Protein AF-A0A818EDH1-F1 (afdb_monomer)

Foldseek 3Di:
DDPVLVVCVVVVDQKDKDFQCFPVLPVDDNPQWDKDWFHAPDRRGIMIMTGGPVWDKDWDDDPDHQWTWIWTDPDPDIAIEIEGDADPPDDDDCVSCVVVDDPRYDYDYHNVFAEPVVPGPDGDPSNVNVVD

Nearest PDB structures (folds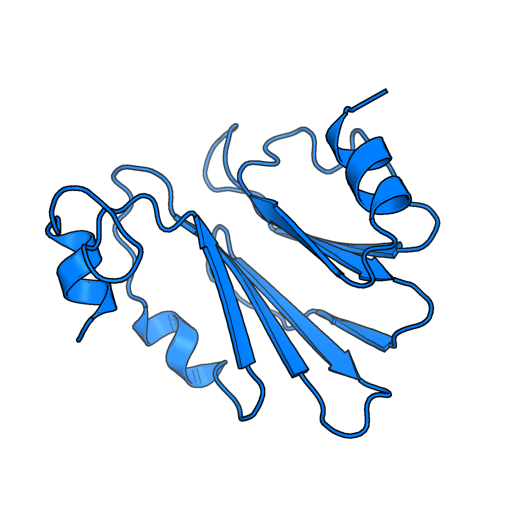eek):
  2v0r-assembly2_B  TM=7.747E-01  e=9.457E-08  Homo sapiens
  6z9u-assembly1_D  TM=4.139E-01  e=1.275E+00  Homo sapiens
  4jbj-assembly1_A  TM=4.096E-01  e=8.780E-01  Mus musculus
  7ypo-assembly1_A  TM=3.525E-01  e=5.681E-01  Helicoverpa armigera nucleopolyhedrovirus
  7yny-assembly1_H  TM=3.110E-01  e=3.676E-01  Helicoverpa armigera nucleopolyhedrovirus

Mean predicted aligned error: 4.34 Å

Secondary structure (DSSP, 8-state):
--HHHHHHHHTT-SEEEEE--GGGGGS---TTEEEEEE--SSTT--EEEEEETTSEEEEEP---TTEEEEEEESSSS-EEEEEEE--TT----GGGGGGG--TTEEEEEE-----GGGT-SS--HHHHHHH-

Solvent-accessible surface area (backbone atoms only — not comparable to full-atom values): 7792 Å² total; per-residue (Å²): 133,65,69,67,63,55,47,46,64,72,69,66,54,59,61,47,77,42,58,54,39,29,81,50,68,81,78,62,85,59,93,66,37,49,75,47,73,25,74,31,94,47,76,57,27,8,17,37,42,33,36,28,63,93,47,49,72,45,77,52,92,70,97,50,80,13,39,35,40,35,41,40,40,93,54,99,64,55,35,34,40,38,37,32,31,38,64,83,91,64,88,80,65,74,70,78,47,55,89,74,63,53,84,57,54,45,80,48,66,46,67,74,61,30,32,50,93,82,71,35,99,49,63,41,79,62,24,53,61,75,71,110

Radius of gyration: 15.16 Å; Cα contacts (8 Å, |Δi|>4): 238; chains: 1; bounding box: 35×35×39 Å

pLDDT: mean 90.07, std 6.73, range [56.69, 98.38]

Structure (mmCIF, N/CA/C/O backbone):
data_AF-A0A818EDH1-F1
#
_entry.id   AF-A0A818EDH1-F1
#
loop_
_atom_site.group_PDB
_atom_site.id
_atom_site.type_symbol
_atom_site.label_atom_id
_atom_site.label_alt_id
_atom_site.label_comp_id
_atom_site.label_asym_id
_atom_site.label_entity_id
_atom_site.label_seq_id
_atom_site.pdbx_PDB_ins_code
_atom_site.Cartn_x
_atom_site.Cartn_y
_atom_site.Cartn_z
_atom_site.occupancy
_atom_site.B_iso_or_equiv
_atom_site.auth_seq_id
_atom_site.auth_comp_id
_atom_site.auth_asym_id
_atom_site.auth_atom_id
_atom_site.pdbx_PDB_model_num
ATOM 1 N N . HIS A 1 1 ? -11.221 20.536 -2.326 1.00 56.69 1 HIS A N 1
ATOM 2 C CA . HIS A 1 1 ? -11.447 19.190 -1.760 1.00 56.69 1 HIS A CA 1
ATOM 3 C C . HIS A 1 1 ? -10.774 18.184 -2.675 1.00 56.69 1 HIS A C 1
ATOM 5 O O . HIS A 1 1 ? -11.020 18.257 -3.870 1.00 56.69 1 HIS A O 1
ATOM 11 N N . LEU A 1 2 ? -9.899 17.317 -2.155 1.00 74.75 2 LEU A N 1
ATOM 12 C CA . LEU A 1 2 ? -9.264 16.269 -2.962 1.00 74.75 2 LEU A CA 1
ATOM 13 C C . LEU A 1 2 ? -10.312 15.218 -3.352 1.00 74.75 2 LEU A C 1
ATOM 15 O O . LEU A 1 2 ? -11.026 14.714 -2.485 1.00 74.75 2 LEU A O 1
ATOM 19 N N . GLU A 1 3 ? -10.400 14.882 -4.638 1.00 84.88 3 GLU A N 1
ATOM 20 C CA . GLU A 1 3 ? -11.386 13.928 -5.173 1.00 84.88 3 GLU A CA 1
ATOM 21 C C . GLU A 1 3 ? -11.287 12.548 -4.508 1.00 84.88 3 GLU A C 1
ATOM 23 O O . GLU A 1 3 ? -12.307 11.920 -4.224 1.00 84.88 3 GLU A O 1
ATOM 28 N N . VAL A 1 4 ? -10.066 12.121 -4.163 1.00 86.06 4 VAL A N 1
ATOM 29 C CA . VAL A 1 4 ? -9.809 10.834 -3.503 1.00 86.06 4 VAL A CA 1
ATOM 30 C C . VAL A 1 4 ? -10.467 10.737 -2.124 1.00 86.06 4 VAL A C 1
ATOM 32 O O . VAL A 1 4 ? -11.014 9.696 -1.779 1.00 86.06 4 VAL A O 1
ATOM 35 N N . VAL A 1 5 ? -10.505 11.833 -1.356 1.00 86.75 5 VAL A N 1
ATOM 36 C CA . VAL A 1 5 ? -11.142 11.857 -0.029 1.00 86.75 5 VAL A CA 1
ATOM 37 C C . VAL A 1 5 ? -12.643 11.616 -0.163 1.00 86.75 5 VAL A C 1
ATOM 39 O O . VAL A 1 5 ? -13.215 10.818 0.574 1.00 86.75 5 VAL A O 1
ATOM 42 N N . ASN A 1 6 ? -13.280 12.256 -1.147 1.00 87.44 6 ASN A N 1
ATOM 43 C CA . ASN A 1 6 ? -14.700 12.048 -1.418 1.00 87.44 6 ASN A CA 1
ATOM 44 C C . ASN A 1 6 ? -14.982 10.610 -1.873 1.00 87.44 6 ASN A C 1
ATOM 46 O O . ASN A 1 6 ? -16.010 10.046 -1.499 1.00 87.44 6 ASN A O 1
ATOM 50 N N . LEU A 1 7 ? -14.077 10.011 -2.655 1.00 90.00 7 LEU A N 1
ATOM 51 C CA . LEU A 1 7 ? -14.215 8.629 -3.105 1.00 90.00 7 LEU A CA 1
ATOM 52 C C . LEU A 1 7 ? -14.191 7.648 -1.929 1.00 90.00 7 LEU A C 1
ATOM 54 O O . LEU A 1 7 ? -15.089 6.814 -1.853 1.00 90.00 7 LEU A O 1
ATOM 58 N N . VAL A 1 8 ? -13.236 7.792 -0.999 1.00 90.62 8 VAL A N 1
ATOM 59 C CA . VAL A 1 8 ? -13.114 6.946 0.207 1.00 90.62 8 VAL A CA 1
ATOM 60 C C . VAL A 1 8 ? -14.432 6.893 0.982 1.00 90.62 8 VAL A C 1
ATOM 62 O O . VAL A 1 8 ? -14.899 5.809 1.328 1.00 90.62 8 VAL A O 1
ATOM 65 N N . TYR A 1 9 ? -15.072 8.047 1.195 1.00 88.75 9 TYR A N 1
ATOM 66 C CA . TYR A 1 9 ? -16.362 8.113 1.887 1.00 88.75 9 TYR A CA 1
ATOM 67 C C . TYR A 1 9 ? -17.528 7.582 1.053 1.00 88.75 9 TYR A C 1
ATOM 69 O O . TYR A 1 9 ? -18.424 6.942 1.593 1.00 88.75 9 TYR A O 1
ATOM 77 N N . LYS A 1 10 ? -17.537 7.831 -0.261 1.00 91.75 10 LYS A N 1
ATOM 78 C CA . LYS A 1 10 ? -18.627 7.400 -1.145 1.00 91.75 10 LYS A CA 1
ATOM 79 C C . LYS A 1 10 ? -18.736 5.877 -1.243 1.00 91.75 10 LYS A C 1
ATOM 81 O O . LYS A 1 10 ? -19.842 5.371 -1.402 1.00 91.75 10 LYS A O 1
ATOM 86 N N . VAL A 1 11 ? -17.609 5.169 -1.193 1.00 93.38 11 VAL A N 1
ATOM 87 C CA . VAL A 1 11 ? -17.578 3.699 -1.286 1.00 93.38 11 VAL A CA 1
ATOM 88 C C . VAL A 1 11 ? -17.618 3.005 0.077 1.00 93.38 11 VAL A C 1
ATOM 90 O O . V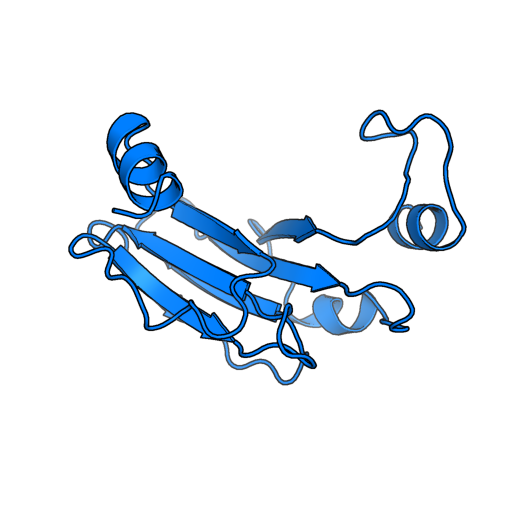AL A 1 11 ? -17.531 1.783 0.117 1.00 93.38 11 VAL A O 1
ATOM 93 N N . ASP A 1 12 ? -17.723 3.770 1.169 1.00 90.94 12 ASP A N 1
ATOM 94 C CA . ASP A 1 12 ? -17.682 3.264 2.547 1.00 90.94 12 ASP A CA 1
ATOM 95 C C . ASP A 1 12 ? -16.469 2.344 2.805 1.00 90.94 12 ASP A C 1
ATOM 97 O O . ASP A 1 12 ? -16.564 1.249 3.364 1.00 90.94 12 ASP A O 1
ATOM 101 N N . ALA A 1 13 ? -15.292 2.763 2.320 1.00 93.31 13 ALA A N 1
ATOM 102 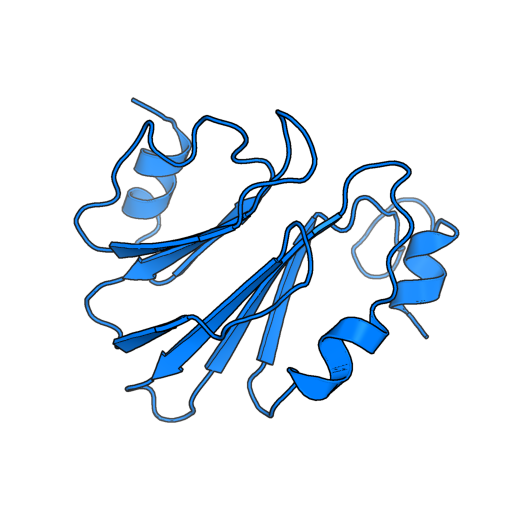C CA . ALA A 1 13 ? -14.085 1.954 2.432 1.00 93.31 13 ALA A CA 1
ATOM 103 C C . ALA A 1 13 ? -13.664 1.804 3.900 1.00 93.31 13 ALA A C 1
ATOM 105 O O . ALA A 1 13 ? -13.441 2.788 4.596 1.00 93.31 13 ALA A O 1
ATOM 106 N N . SER A 1 14 ? -13.451 0.569 4.360 1.00 93.31 14 SER A N 1
ATOM 107 C CA . SER A 1 14 ? -12.858 0.331 5.686 1.00 93.31 14 SER A CA 1
ATOM 108 C C . SER A 1 14 ? -11.342 0.528 5.701 1.00 93.31 14 SER A C 1
ATOM 110 O O . SER A 1 14 ? -10.774 0.883 6.732 1.00 93.31 14 SER A O 1
ATOM 112 N N . ILE A 1 15 ? -10.683 0.296 4.565 1.00 95.31 15 ILE A N 1
ATOM 113 C CA . ILE A 1 15 ? -9.243 0.470 4.381 1.00 95.31 15 ILE A CA 1
ATOM 114 C C . ILE A 1 15 ? -9.015 1.144 3.028 1.00 95.31 15 ILE A C 1
ATOM 116 O O . ILE A 1 15 ? -9.687 0.828 2.048 1.00 95.31 15 ILE A O 1
ATOM 120 N N . SER A 1 16 ? -8.064 2.070 2.955 1.00 95.25 16 SER A N 1
ATOM 121 C CA . SER A 1 16 ? -7.635 2.702 1.707 1.00 95.25 16 SER A CA 1
ATOM 122 C C . SER A 1 16 ? -6.117 2.764 1.637 1.00 95.25 16 SER A C 1
ATOM 124 O O . SER A 1 16 ? -5.467 3.169 2.599 1.00 95.25 16 SER A O 1
ATOM 126 N N . ILE A 1 17 ? -5.561 2.367 0.493 1.00 95.62 17 ILE A N 1
ATOM 127 C CA . ILE A 1 17 ? -4.127 2.413 0.211 1.00 95.62 17 ILE A CA 1
ATOM 128 C C . ILE A 1 17 ? -3.914 3.453 -0.879 1.00 95.62 17 ILE A C 1
ATOM 130 O O . ILE A 1 17 ? -4.522 3.376 -1.944 1.00 95.62 17 ILE A O 1
ATOM 134 N N . LEU A 1 18 ? -3.076 4.438 -0.582 1.00 94.06 18 LEU A N 1
ATOM 135 C CA . LEU A 1 18 ? -2.772 5.561 -1.452 1.00 94.06 18 LEU A CA 1
ATOM 136 C C . LEU A 1 18 ? -1.280 5.510 -1.776 1.00 94.06 18 LEU A C 1
ATOM 138 O O . LEU A 1 18 ? -0.444 5.634 -0.878 1.00 94.06 18 LEU A O 1
ATOM 142 N N . THR A 1 19 ? -0.956 5.304 -3.045 1.00 94.44 19 THR A N 1
ATOM 143 C CA . THR A 1 19 ? 0.409 5.385 -3.572 1.00 94.44 19 THR A CA 1
ATOM 144 C C . THR A 1 19 ? 0.658 6.775 -4.139 1.00 94.44 19 THR A C 1
ATOM 146 O O . THR A 1 19 ? -0.284 7.521 -4.404 1.00 94.44 19 THR A O 1
ATOM 149 N N . GLU A 1 20 ? 1.928 7.138 -4.297 1.00 92.50 20 GLU A N 1
ATOM 150 C CA . GLU A 1 20 ? 2.337 8.421 -4.884 1.00 92.50 20 GLU A CA 1
ATOM 151 C C . GLU A 1 20 ? 1.790 9.653 -4.154 1.00 92.50 20 GLU A C 1
ATOM 153 O O . GLU A 1 20 ? 1.512 10.697 -4.745 1.00 92.50 20 GLU A O 1
ATOM 158 N N . VAL A 1 21 ? 1.622 9.543 -2.833 1.00 90.88 21 VAL A N 1
ATOM 159 C CA . VAL A 1 21 ? 1.059 10.639 -2.029 1.00 90.88 21 VAL A CA 1
ATOM 160 C C . VAL A 1 21 ? 1.984 11.856 -1.960 1.00 90.88 21 VAL A C 1
ATOM 162 O O . VAL A 1 21 ? 1.521 12.948 -1.638 1.00 90.88 21 VAL A O 1
ATOM 165 N N . GLY A 1 22 ? 3.274 11.689 -2.261 1.00 88.94 22 GLY A N 1
ATOM 166 C CA . GLY A 1 22 ? 4.267 12.754 -2.294 1.00 88.94 22 GLY A CA 1
ATOM 167 C C . GLY A 1 22 ? 4.267 13.595 -1.021 1.00 88.94 22 GLY A C 1
ATOM 168 O O . GLY A 1 22 ? 4.099 13.096 0.091 1.00 88.94 22 GLY A O 1
ATOM 169 N N . GLU A 1 23 ? 4.400 14.906 -1.195 1.00 85.81 23 GLU A N 1
ATOM 170 C CA . GLU A 1 23 ? 4.295 15.890 -0.111 1.00 85.81 23 GLU A CA 1
ATOM 171 C C . GLU A 1 23 ? 2.843 16.143 0.343 1.00 85.81 23 GLU A C 1
ATOM 173 O O . GLU A 1 23 ? 2.620 16.855 1.318 1.00 85.81 23 GLU A O 1
ATOM 178 N N . LEU A 1 24 ? 1.839 15.557 -0.322 1.00 85.88 24 LEU A N 1
ATOM 179 C CA . LEU A 1 24 ? 0.423 15.788 -0.015 1.00 85.88 24 LEU A CA 1
ATOM 180 C C . LEU A 1 24 ? -0.094 14.947 1.156 1.00 85.88 24 LEU A C 1
ATOM 182 O O . LEU A 1 24 ? -1.227 15.169 1.584 1.00 85.88 24 LEU A O 1
ATOM 186 N N . TRP A 1 25 ? 0.692 14.014 1.698 1.00 83.31 25 TRP A N 1
ATOM 187 C CA . TRP A 1 25 ? 0.249 13.087 2.750 1.00 83.31 25 TRP A CA 1
ATOM 188 C C . TRP A 1 25 ? -0.3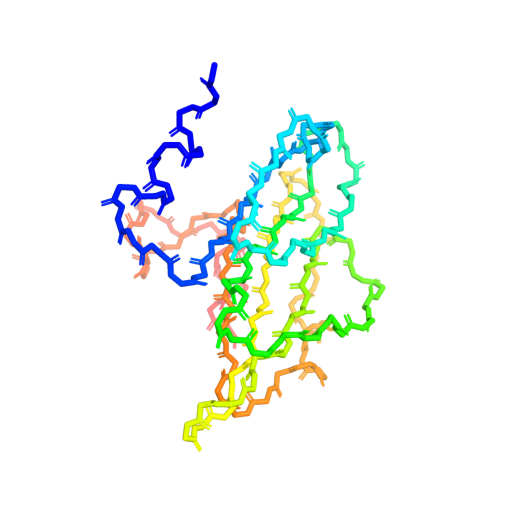14 13.785 4.003 1.00 83.31 25 TRP A C 1
ATOM 190 O O . TRP A 1 25 ? -1.203 13.244 4.655 1.00 83.31 25 TRP A O 1
ATOM 200 N N . ASN A 1 26 ? 0.167 14.992 4.325 1.00 84.81 26 ASN A N 1
ATOM 201 C CA . ASN A 1 26 ? -0.295 15.803 5.458 1.00 84.81 26 ASN A CA 1
ATOM 202 C C . ASN A 1 26 ? -1.244 16.948 5.051 1.00 84.81 26 ASN A C 1
ATOM 204 O O . ASN A 1 26 ? -1.697 17.707 5.907 1.00 84.81 26 ASN A O 1
ATOM 208 N N . SER A 1 27 ? -1.548 17.084 3.757 1.00 86.12 27 SER A N 1
ATOM 209 C CA . SER A 1 27 ? -2.391 18.161 3.215 1.00 86.12 27 SER A CA 1
ATOM 210 C C . SER A 1 27 ? -3.894 17.882 3.341 1.00 86.12 27 SER A C 1
ATOM 212 O O . SER A 1 27 ? -4.718 18.765 3.096 1.00 86.12 27 SER A O 1
ATOM 214 N N . PHE A 1 28 ? -4.265 16.661 3.733 1.00 82.00 28 PHE A N 1
ATOM 215 C CA . PHE A 1 28 ? -5.644 16.247 3.949 1.00 82.00 28 PHE A CA 1
ATOM 216 C C . PHE A 1 28 ? -5.782 15.400 5.210 1.00 82.00 28 PHE A C 1
ATOM 218 O O . PHE A 1 28 ? -4.828 14.795 5.693 1.00 82.00 28 PHE A O 1
ATOM 225 N N . SER A 1 29 ? -7.003 15.341 5.735 1.00 85.31 29 SER A N 1
ATOM 226 C CA . SER A 1 29 ? -7.352 14.467 6.847 1.00 85.31 29 SER A CA 1
ATOM 227 C C . SER A 1 29 ? -8.496 13.541 6.456 1.00 85.31 29 SER A C 1
ATOM 229 O O . SER A 1 29 ? -9.392 13.904 5.693 1.00 85.31 29 SER A O 1
ATOM 231 N N . LEU A 1 30 ? -8.460 12.333 7.011 1.00 90.56 30 LEU A N 1
ATOM 232 C CA . LEU A 1 30 ? -9.556 11.372 6.981 1.00 90.56 30 LEU A CA 1
ATOM 233 C C . LEU A 1 30 ? -10.020 11.164 8.432 1.00 90.56 30 LEU A C 1
ATOM 235 O O . LEU A 1 30 ? -9.543 10.243 9.090 1.00 90.56 30 LEU A O 1
ATOM 239 N N . PRO A 1 31 ? -10.905 12.024 8.983 1.00 90.81 31 PRO A N 1
ATOM 240 C CA . PRO A 1 31 ? -11.249 12.032 10.412 1.00 90.81 31 PRO A CA 1
ATOM 241 C C . PRO A 1 31 ? -11.658 10.686 11.020 1.00 90.81 31 PRO A C 1
ATOM 243 O O . PRO A 1 31 ? -11.406 10.446 12.203 1.00 90.81 31 PRO A O 1
ATOM 246 N N . ASN A 1 32 ? -12.259 9.804 10.222 1.00 94.19 32 ASN A N 1
ATOM 247 C CA . ASN A 1 32 ? -12.746 8.493 10.657 1.00 94.19 32 ASN A CA 1
ATOM 248 C C . ASN A 1 32 ? -11.711 7.375 10.483 1.00 94.19 32 ASN A C 1
ATOM 250 O O . ASN A 1 32 ? -12.042 6.212 10.681 1.00 94.19 32 ASN A O 1
ATOM 254 N N . PHE A 1 33 ? -10.470 7.715 10.134 1.00 95.94 33 PHE A N 1
ATOM 255 C CA . PHE A 1 33 ? -9.398 6.770 9.861 1.00 95.94 33 PHE A CA 1
ATOM 256 C C . PHE A 1 33 ? -8.175 7.076 10.728 1.00 95.94 33 PHE A C 1
ATOM 258 O O . PHE A 1 33 ? -7.912 8.223 11.095 1.00 95.94 33 PHE A O 1
ATOM 265 N N . ASN A 1 34 ? -7.430 6.028 11.058 1.00 95.38 34 ASN A N 1
ATOM 266 C CA . ASN A 1 34 ? -6.038 6.114 11.463 1.00 95.38 34 ASN A CA 1
ATOM 267 C C . ASN A 1 34 ? -5.193 6.008 10.191 1.00 95.38 34 ASN A C 1
ATOM 269 O O . ASN A 1 34 ? -5.325 5.033 9.450 1.00 95.38 34 ASN A O 1
ATOM 273 N N . THR A 1 35 ? -4.362 7.012 9.925 1.00 95.56 35 THR A N 1
ATOM 274 C CA . THR A 1 35 ? -3.507 7.047 8.733 1.00 95.56 35 THR A CA 1
ATOM 275 C C . THR A 1 35 ? -2.069 6.743 9.122 1.00 95.56 35 THR A C 1
ATOM 277 O O . THR A 1 35 ? -1.499 7.419 9.975 1.00 95.56 35 THR A O 1
ATOM 280 N N . PHE A 1 36 ? -1.490 5.749 8.463 1.00 95.81 36 PHE A N 1
ATOM 281 C CA . PHE A 1 36 ? -0.091 5.356 8.568 1.00 95.81 36 PHE A CA 1
ATOM 282 C C . PHE A 1 36 ? 0.616 5.764 7.287 1.00 95.81 36 PHE A C 1
ATOM 284 O O . PHE A 1 36 ? 0.077 5.568 6.197 1.00 95.81 36 PHE A O 1
ATOM 291 N N . HIS A 1 37 ? 1.803 6.344 7.405 1.00 94.75 37 HIS A N 1
ATOM 292 C CA . HIS A 1 37 ? 2.50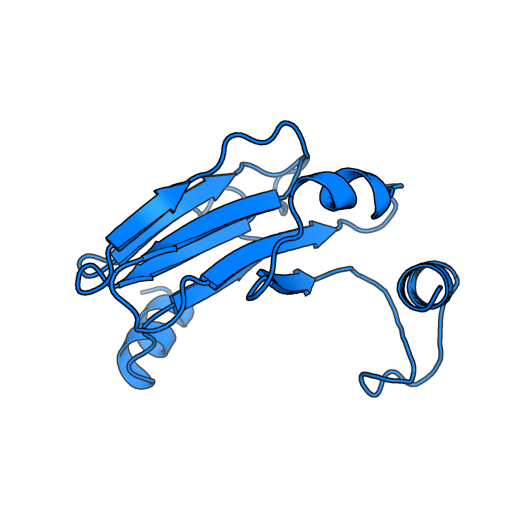7 6.918 6.270 1.00 94.75 37 HIS A 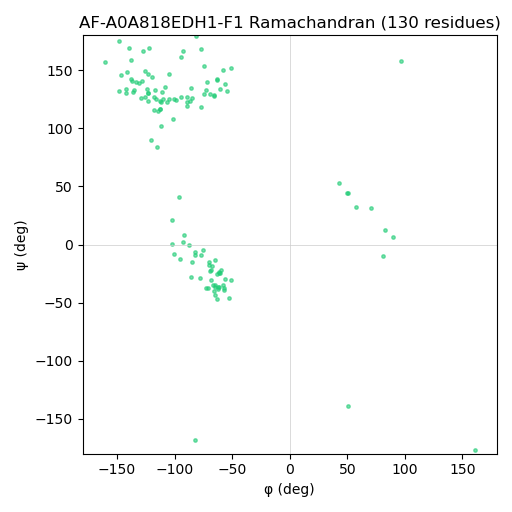CA 1
ATOM 293 C C . HIS A 1 37 ? 3.987 6.570 6.324 1.00 94.75 37 HIS A C 1
ATOM 295 O O . HIS A 1 37 ? 4.601 6.589 7.390 1.00 94.75 37 HIS A O 1
ATOM 301 N N . GLN A 1 38 ? 4.558 6.314 5.152 1.00 93.31 38 GLN A N 1
ATOM 302 C CA . GLN A 1 38 ? 5.995 6.344 4.962 1.00 93.31 38 GLN A CA 1
ATOM 303 C C . GLN A 1 38 ? 6.317 7.280 3.803 1.00 93.31 38 GLN A C 1
ATOM 305 O O . GLN A 1 38 ? 5.774 7.144 2.698 1.00 93.31 38 GLN A O 1
ATOM 310 N N . GLN A 1 39 ? 7.205 8.232 4.080 1.00 88.50 39 GLN A N 1
ATOM 311 C CA . GLN A 1 39 ? 7.663 9.198 3.098 1.00 88.50 39 GLN A CA 1
ATOM 312 C C . GLN A 1 39 ? 8.405 8.488 1.964 1.00 88.50 39 GLN A C 1
ATOM 314 O O . GLN A 1 39 ? 9.123 7.510 2.175 1.00 88.50 39 GLN A O 1
ATOM 319 N N . GLY A 1 40 ? 8.206 8.982 0.744 1.00 85.12 40 GLY A N 1
ATOM 320 C CA . GLY A 1 40 ? 8.871 8.437 -0.428 1.00 85.12 40 GLY A CA 1
ATOM 321 C C . GLY A 1 40 ? 10.329 8.844 -0.575 1.00 85.12 40 GLY A C 1
ATOM 322 O O . GLY A 1 40 ? 10.807 9.788 0.046 1.00 85.12 40 GLY A O 1
ATOM 323 N N . THR A 1 41 ? 11.010 8.169 -1.498 1.00 85.56 41 THR A N 1
ATOM 324 C CA . THR A 1 41 ? 12.408 8.447 -1.890 1.00 85.56 41 THR A CA 1
ATOM 325 C C . THR A 1 41 ? 12.564 9.664 -2.796 1.00 85.56 41 THR A C 1
ATOM 327 O O . THR A 1 41 ? 13.676 10.091 -3.098 1.00 85.56 41 THR A O 1
ATOM 330 N N . ASN A 1 42 ? 11.451 10.218 -3.271 1.00 81.88 42 ASN A N 1
ATOM 331 C CA . ASN A 1 42 ? 11.396 11.401 -4.116 1.00 81.88 42 ASN A CA 1
ATOM 332 C C . ASN A 1 42 ? 10.097 12.182 -3.837 1.00 81.88 42 ASN A C 1
ATOM 334 O O . ASN A 1 42 ? 9.242 11.724 -3.079 1.00 81.88 42 ASN A O 1
ATOM 338 N N . ARG A 1 43 ? 9.936 13.352 -4.469 1.00 81.31 43 ARG A N 1
ATOM 339 C CA . ARG A 1 43 ? 8.782 14.254 -4.257 1.00 81.31 43 ARG A CA 1
ATOM 340 C C . ARG A 1 43 ? 7.422 13.648 -4.620 1.00 81.31 43 ARG A C 1
ATOM 342 O O . ARG A 1 43 ? 6.406 14.119 -4.122 1.00 81.31 43 ARG A O 1
ATOM 349 N N . CYS A 1 44 ? 7.408 12.642 -5.488 1.00 81.62 44 CYS A N 1
ATOM 350 C CA . CYS A 1 44 ? 6.209 11.949 -5.951 1.00 81.62 44 CYS A CA 1
ATOM 351 C C . CYS A 1 44 ? 5.989 10.614 -5.232 1.00 81.62 44 CYS A C 1
ATOM 353 O O . CYS A 1 44 ? 4.966 9.986 -5.443 1.00 81.62 44 CYS A O 1
ATOM 355 N N . GLY A 1 45 ? 6.939 10.151 -4.418 1.00 86.38 45 GLY A N 1
ATOM 356 C CA . GLY A 1 45 ? 6.868 8.838 -3.791 1.00 86.38 45 GLY A CA 1
ATOM 357 C C . GLY A 1 45 ? 6.008 8.803 -2.534 1.00 86.38 45 GLY A C 1
ATOM 358 O O . GLY A 1 45 ? 5.315 9.752 -2.182 1.00 86.38 45 GLY A O 1
ATOM 359 N N . GLY A 1 46 ? 6.118 7.700 -1.805 1.00 91.88 46 GLY A N 1
ATOM 360 C CA . GLY A 1 46 ? 5.470 7.525 -0.517 1.00 91.88 46 GLY A CA 1
ATOM 361 C C . GLY A 1 46 ? 4.150 6.783 -0.617 1.00 91.88 46 GLY A C 1
ATOM 362 O O . GLY A 1 46 ? 3.505 6.703 -1.665 1.00 91.88 46 GLY A O 1
ATOM 363 N N . VAL A 1 47 ? 3.770 6.214 0.519 1.00 95.50 47 VAL A N 1
ATOM 364 C CA . VAL A 1 47 ? 2.575 5.388 0.660 1.00 95.50 47 VAL A CA 1
ATOM 365 C C . VAL A 1 47 ? 1.831 5.841 1.903 1.00 95.50 47 VAL A C 1
ATOM 367 O O . VAL A 1 47 ? 2.446 6.146 2.926 1.00 95.50 47 VAL A O 1
ATOM 370 N N . SER A 1 48 ? 0.505 5.892 1.821 1.00 95.31 48 SER A N 1
ATOM 371 C CA . SER A 1 48 ? -0.358 6.035 2.991 1.00 95.31 48 SER A CA 1
ATOM 372 C C . SER A 1 48 ? -1.367 4.899 3.048 1.00 95.31 48 SER A C 1
ATOM 374 O O . SER A 1 48 ? -2.012 4.588 2.048 1.00 95.31 48 SER A O 1
ATOM 376 N N . ILE A 1 49 ? -1.533 4.306 4.226 1.00 97.12 49 ILE A N 1
ATOM 377 C CA . ILE A 1 49 ? -2.605 3.356 4.519 1.00 97.12 49 ILE A CA 1
ATOM 378 C C . ILE A 1 49 ? -3.530 4.015 5.533 1.00 97.12 49 ILE A C 1
ATOM 380 O O . ILE A 1 49 ? -3.125 4.304 6.656 1.00 97.12 49 ILE A O 1
ATOM 384 N N . ALA A 1 50 ? -4.774 4.252 5.138 1.00 95.94 50 ALA A N 1
ATOM 385 C CA . ALA A 1 50 ? -5.830 4.711 6.025 1.00 95.94 50 ALA A CA 1
ATOM 386 C C . ALA A 1 50 ? -6.682 3.511 6.447 1.00 95.94 50 ALA A C 1
ATOM 388 O O . ALA A 1 50 ? -7.227 2.811 5.597 1.00 95.94 50 ALA A O 1
ATOM 389 N N . VAL A 1 51 ? -6.818 3.285 7.753 1.00 96.69 51 VAL A N 1
ATOM 390 C CA . VAL A 1 51 ? -7.657 2.222 8.325 1.00 96.69 51 VAL A CA 1
ATOM 391 C C . VAL A 1 51 ? -8.750 2.849 9.176 1.00 96.69 51 VAL A C 1
ATOM 393 O O . VAL A 1 51 ? -8.458 3.658 10.054 1.00 96.69 51 VAL A O 1
ATOM 396 N N . GLY A 1 52 ? -10.009 2.503 8.914 1.00 95.56 52 GLY A N 1
ATOM 397 C CA . GLY A 1 52 ? -11.154 3.040 9.642 1.00 95.56 52 GLY A CA 1
ATOM 398 C C . GLY A 1 52 ? -11.026 2.800 11.148 1.00 95.56 52 GLY A C 1
ATOM 399 O O . GLY A 1 52 ? -10.606 1.732 11.584 1.00 95.56 52 GLY A O 1
ATOM 400 N N . LYS A 1 53 ? -11.379 3.800 11.960 1.00 94.88 53 LYS A N 1
ATOM 401 C CA . LYS A 1 53 ? -11.232 3.776 13.428 1.00 94.88 53 LYS A CA 1
ATOM 402 C C . LYS A 1 53 ? -12.106 2.730 14.123 1.00 94.88 53 LYS A C 1
ATOM 404 O O . LYS A 1 53 ? -11.893 2.457 15.300 1.00 94.88 53 LYS A O 1
ATOM 409 N N . HIS A 1 54 ? -13.078 2.152 13.417 1.00 93.56 54 HIS A N 1
ATOM 410 C CA . HIS A 1 54 ? -13.835 0.986 13.877 1.00 93.56 54 HIS A CA 1
ATOM 411 C C . HIS A 1 54 ? -12.995 -0.300 13.893 1.00 93.56 54 HIS A C 1
ATOM 413 O O . HIS A 1 54 ? -13.395 -1.268 14.532 1.00 93.56 54 HIS A O 1
ATOM 419 N N . LEU A 1 55 ? -11.838 -0.309 13.224 1.00 94.62 55 LEU A N 1
ATOM 420 C CA . LEU A 1 55 ? -10.857 -1.389 13.246 1.00 94.62 55 LEU A CA 1
ATOM 421 C C . LEU A 1 55 ? -9.650 -0.996 14.104 1.00 94.62 55 LEU A C 1
ATOM 423 O O . LEU A 1 55 ? -9.222 0.161 14.136 1.00 94.62 55 LEU A O 1
ATOM 427 N N . LYS A 1 56 ? -9.054 -1.982 14.778 1.00 95.31 56 LYS A N 1
ATOM 428 C CA . LYS A 1 56 ? -7.806 -1.778 15.514 1.00 95.31 56 LYS A CA 1
ATOM 429 C C . LYS A 1 56 ? -6.632 -1.981 14.563 1.00 95.31 56 LYS A C 1
ATOM 431 O O . LYS A 1 56 ? -6.494 -3.057 13.989 1.00 95.31 56 LYS A O 1
ATOM 436 N N . ALA A 1 57 ? -5.775 -0.975 14.435 1.00 97.56 57 ALA A N 1
ATOM 437 C CA . ALA A 1 57 ? -4.655 -0.988 13.502 1.00 97.56 57 ALA A CA 1
ATOM 438 C C . ALA A 1 57 ? -3.350 -0.570 14.185 1.00 97.56 57 ALA A C 1
ATOM 440 O O . ALA A 1 57 ? -3.344 0.376 14.975 1.00 97.56 57 ALA A O 1
ATOM 441 N N . THR A 1 58 ? -2.254 -1.255 13.868 1.00 97.50 58 THR A N 1
ATOM 442 C CA . THR A 1 58 ? -0.906 -0.940 14.364 1.00 97.50 58 THR A CA 1
ATOM 443 C C . THR A 1 58 ? 0.104 -1.020 13.232 1.00 97.50 58 THR A C 1
ATOM 445 O O . THR A 1 58 ? 0.129 -2.006 12.499 1.00 97.50 58 THR A O 1
ATOM 448 N N . GLN A 1 59 ? 0.944 0.003 13.095 1.00 97.75 59 GLN A N 1
ATOM 449 C CA . GLN A 1 59 ? 2.043 -0.016 12.135 1.00 97.75 59 GLN A CA 1
ATOM 450 C C . GLN A 1 59 ? 3.137 -0.978 12.598 1.00 97.75 59 GLN A C 1
ATOM 452 O O . GLN A 1 59 ? 3.459 -1.036 13.783 1.00 97.75 59 GLN A O 1
ATOM 457 N N . VAL A 1 60 ? 3.693 -1.722 11.648 1.00 97.25 60 VAL A N 1
ATOM 458 C CA . VAL A 1 60 ? 4.898 -2.525 11.837 1.00 97.25 60 VAL A CA 1
ATOM 459 C C . VAL A 1 60 ? 6.082 -1.689 11.374 1.00 97.25 60 VAL A C 1
ATOM 461 O O . VAL A 1 60 ? 6.077 -1.173 10.252 1.00 97.25 60 VAL A O 1
ATOM 464 N N . ASP A 1 61 ? 7.084 -1.554 12.237 1.00 94.69 61 ASP A N 1
ATOM 465 C CA . ASP A 1 61 ? 8.309 -0.838 11.902 1.00 94.69 61 ASP A CA 1
ATOM 466 C C . ASP A 1 61 ? 9.066 -1.583 10.802 1.00 94.69 61 ASP A C 1
ATOM 468 O O . ASP A 1 61 ? 9.306 -2.791 10.880 1.00 94.69 61 ASP A O 1
ATOM 472 N N . VAL A 1 62 ? 9.416 -0.850 9.749 1.00 91.62 62 VAL A N 1
ATOM 473 C CA . VAL A 1 62 ? 10.080 -1.396 8.571 1.00 91.62 62 VAL A CA 1
ATOM 474 C C . VAL A 1 62 ? 11.005 -0.351 7.958 1.00 91.62 62 VAL A C 1
ATOM 476 O O . VAL A 1 62 ? 10.614 0.790 7.715 1.00 91.62 62 VAL A O 1
ATOM 479 N N . GLU A 1 63 ? 12.236 -0.760 7.670 1.00 89.56 63 GLU A N 1
ATOM 480 C CA . GLU A 1 63 ? 13.259 0.071 7.021 1.00 89.56 63 GLU A CA 1
ATOM 481 C C . GLU A 1 63 ? 13.300 -0.179 5.505 1.00 89.56 63 GLU A C 1
ATOM 483 O O . GLU A 1 63 ? 14.358 -0.286 4.894 1.00 89.56 63 GLU A O 1
ATOM 488 N N . ILE A 1 64 ? 12.127 -0.313 4.883 1.00 89.81 64 ILE A N 1
ATOM 489 C CA . ILE A 1 64 ? 11.995 -0.491 3.434 1.00 89.81 64 ILE A CA 1
ATOM 490 C C . ILE A 1 64 ? 11.290 0.735 2.886 1.00 89.81 64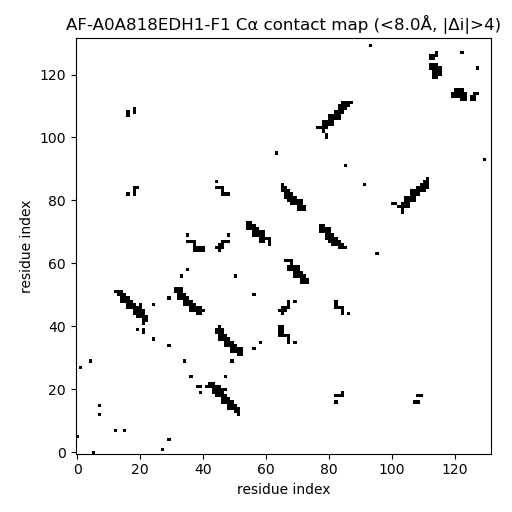 ILE A C 1
ATOM 492 O O . ILE A 1 64 ? 10.126 0.967 3.197 1.00 89.81 64 ILE A O 1
ATOM 496 N N . GLU A 1 65 ? 11.987 1.514 2.071 1.00 90.19 65 GLU A N 1
ATOM 497 C CA . GLU A 1 65 ? 11.462 2.744 1.482 1.00 90.19 65 GLU A CA 1
ATOM 498 C C . GLU A 1 65 ? 10.186 2.506 0.653 1.00 90.19 65 GLU A C 1
ATOM 500 O O . GLU A 1 65 ? 10.011 1.452 0.033 1.00 90.19 65 GLU A O 1
ATOM 505 N N . ASN A 1 66 ? 9.310 3.514 0.589 1.00 92.12 66 ASN A N 1
ATOM 506 C CA . ASN A 1 66 ? 8.023 3.454 -0.110 1.00 92.12 66 ASN A CA 1
ATOM 507 C C . ASN A 1 66 ? 7.180 2.201 0.248 1.00 92.12 66 ASN A C 1
ATOM 509 O O . ASN A 1 66 ? 6.636 1.522 -0.630 1.00 92.12 66 ASN A O 1
ATOM 513 N N . THR A 1 67 ? 7.113 1.870 1.536 1.00 94.19 67 THR A N 1
ATOM 514 C CA . THR A 1 67 ? 6.420 0.722 2.127 1.00 94.19 67 THR A CA 1
ATOM 515 C C . THR A 1 67 ? 5.774 1.103 3.448 1.00 94.19 67 THR A C 1
ATOM 517 O O . THR A 1 67 ? 6.420 1.628 4.349 1.00 94.19 67 THR A O 1
ATOM 520 N N . VAL A 1 68 ? 4.504 0.762 3.608 1.00 97.38 68 VAL A N 1
ATOM 521 C CA . VAL A 1 68 ? 3.821 0.833 4.901 1.00 97.38 68 VAL A CA 1
ATOM 522 C C . VAL A 1 68 ? 3.273 -0.550 5.205 1.00 97.38 68 VAL A C 1
ATOM 524 O O . VAL A 1 68 ? 2.617 -1.151 4.355 1.00 97.38 68 VAL A O 1
ATOM 527 N N . ILE A 1 69 ? 3.536 -1.054 6.409 1.00 98.00 69 ILE A N 1
ATOM 528 C CA . ILE A 1 69 ? 2.986 -2.324 6.883 1.00 98.00 69 ILE A CA 1
ATOM 529 C C . ILE A 1 69 ? 2.092 -2.043 8.083 1.00 98.00 69 ILE A C 1
ATOM 531 O O . ILE A 1 69 ? 2.520 -1.407 9.045 1.00 98.00 69 ILE A O 1
ATOM 535 N N . VAL A 1 70 ? 0.844 -2.499 8.019 1.00 98.38 70 VAL A N 1
ATOM 536 C CA . VAL A 1 70 ? -0.149 -2.318 9.083 1.00 98.38 70 VAL A CA 1
ATOM 537 C C . VAL A 1 70 ? -0.780 -3.657 9.418 1.00 98.38 70 VAL A C 1
ATOM 539 O O . VAL A 1 70 ? -1.337 -4.322 8.547 1.00 98.38 70 VAL A O 1
ATOM 542 N N . ASP A 1 71 ? -0.741 -4.017 10.694 1.00 97.75 71 ASP A N 1
ATOM 543 C CA . ASP A 1 71 ? -1.532 -5.111 11.240 1.00 97.75 71 ASP A CA 1
ATOM 544 C C . ASP A 1 71 ? -2.917 -4.597 11.613 1.00 97.75 71 ASP A C 1
ATOM 546 O O . ASP A 1 71 ? -3.053 -3.631 12.369 1.00 97.75 71 ASP A O 1
ATOM 550 N N . VAL A 1 72 ? -3.951 -5.253 11.091 1.00 97.19 72 VAL A N 1
ATOM 551 C CA . VAL A 1 72 ? -5.350 -4.977 11.414 1.00 97.19 72 VAL A CA 1
ATOM 552 C C . VAL A 1 72 ? -5.899 -6.139 12.233 1.00 97.19 72 VAL A C 1
ATOM 554 O O . VAL A 1 72 ? -5.839 -7.306 11.845 1.00 97.19 72 VAL A O 1
ATOM 557 N N . SER A 1 73 ? -6.439 -5.803 13.399 1.00 91.31 73 SER A N 1
ATOM 558 C CA . SER A 1 73 ? -6.927 -6.739 14.410 1.00 91.31 73 SER A CA 1
ATOM 559 C C . SER A 1 73 ? -8.361 -6.403 14.827 1.00 91.31 73 SER A C 1
ATOM 561 O O . SER A 1 73 ? -8.887 -5.333 14.512 1.00 91.31 73 SER A O 1
ATOM 563 N N . GLY A 1 74 ? -9.009 -7.336 15.532 1.00 82.94 74 GLY A N 1
ATOM 564 C CA . GLY A 1 74 ? -10.440 -7.254 15.859 1.00 82.94 74 GLY A CA 1
ATOM 565 C C . GLY A 1 74 ? -11.356 -7.894 14.809 1.00 82.94 74 GLY A C 1
ATOM 566 O O . GLY A 1 74 ? -12.574 -7.800 14.925 1.00 82.94 74 GLY A O 1
ATOM 567 N N . LEU A 1 75 ? -10.769 -8.554 13.811 1.00 86.94 75 LEU A N 1
ATOM 568 C CA . LEU A 1 75 ? -11.441 -9.448 12.869 1.00 86.94 75 LEU A CA 1
ATOM 569 C C . LEU A 1 75 ? -11.380 -10.896 13.389 1.00 86.94 75 LEU A C 1
ATOM 571 O O . LEU A 1 75 ? -10.600 -11.183 14.299 1.00 86.94 75 LEU A O 1
ATOM 575 N N . SER A 1 76 ? -12.174 -11.805 12.806 1.00 88.50 76 SER A N 1
ATOM 576 C CA . SER A 1 76 ? -12.063 -13.249 13.088 1.00 88.50 76 SER A CA 1
ATOM 577 C C . SER A 1 76 ? -10.659 -13.769 12.789 1.00 88.50 76 SER A C 1
ATOM 579 O O . SER A 1 76 ? -10.106 -14.540 13.568 1.00 88.50 76 SER A O 1
ATOM 581 N N . ASP A 1 77 ? -10.081 -13.269 11.698 1.00 89.12 77 ASP A N 1
ATOM 582 C CA . ASP A 1 77 ? -8.746 -13.593 11.229 1.00 89.12 77 ASP A CA 1
ATOM 583 C C . ASP A 1 77 ? -7.945 -12.291 11.109 1.00 89.12 77 ASP A C 1
ATOM 585 O O . ASP A 1 77 ? -8.393 -11.362 10.426 1.00 89.12 77 ASP A O 1
ATOM 589 N N . PRO A 1 78 ? -6.788 -12.167 11.783 1.00 87.75 78 PRO A N 1
ATOM 590 C CA . PRO A 1 78 ? -5.951 -10.985 11.647 1.00 87.75 78 PRO A CA 1
ATOM 591 C C . PRO A 1 78 ? -5.446 -10.871 10.208 1.00 87.75 78 PRO A C 1
ATOM 593 O O . PRO A 1 78 ? -5.083 -11.868 9.582 1.00 87.75 78 PRO A O 1
ATOM 596 N N . ILE A 1 79 ? -5.394 -9.641 9.700 1.00 96.31 79 ILE A N 1
ATOM 597 C CA . ILE A 1 79 ? -4.839 -9.355 8.376 1.00 96.31 79 ILE A CA 1
ATOM 598 C C . ILE A 1 79 ? -3.658 -8.405 8.514 1.00 96.31 79 ILE A C 1
ATOM 600 O O . ILE A 1 79 ? -3.670 -7.488 9.337 1.00 96.31 79 ILE A O 1
ATOM 604 N N . ARG A 1 80 ? -2.650 -8.605 7.670 1.00 97.75 80 ARG A N 1
ATOM 605 C CA . ARG A 1 80 ? -1.527 -7.680 7.516 1.00 97.75 80 ARG A CA 1
ATOM 606 C C . ARG A 1 80 ? -1.617 -7.034 6.152 1.00 97.75 80 ARG A C 1
ATOM 608 O O . ARG A 1 80 ? -1.772 -7.722 5.152 1.00 97.75 80 ARG A O 1
ATOM 615 N N . ILE A 1 81 ? -1.500 -5.720 6.099 1.00 98.06 81 ILE A N 1
ATOM 616 C CA . ILE A 1 81 ? -1.583 -4.958 4.857 1.00 98.06 81 ILE A CA 1
ATOM 617 C C . ILE A 1 81 ? -0.210 -4.383 4.575 1.00 98.06 81 ILE A C 1
ATOM 619 O O . ILE A 1 81 ? 0.334 -3.655 5.401 1.00 98.06 81 ILE A O 1
ATOM 623 N N . VAL A 1 82 ? 0.337 -4.713 3.411 1.00 97.50 82 VAL A N 1
ATOM 624 C CA . VAL A 1 82 ? 1.617 -4.210 2.916 1.00 97.50 82 VAL A CA 1
ATOM 625 C C . VAL A 1 82 ? 1.320 -3.305 1.725 1.00 97.50 82 VAL A C 1
ATOM 627 O O . VAL A 1 82 ? 1.015 -3.782 0.634 1.00 97.50 82 VAL A O 1
ATOM 630 N N . GLY A 1 83 ? 1.367 -1.995 1.955 1.00 97.06 83 GLY A N 1
ATOM 631 C CA . GLY A 1 83 ? 1.211 -0.967 0.930 1.00 97.06 83 GLY A CA 1
ATOM 632 C C . GLY A 1 83 ? 2.562 -0.616 0.317 1.00 97.06 83 GLY A C 1
ATOM 633 O O . GLY A 1 83 ? 3.485 -0.286 1.060 1.00 97.06 83 GLY A O 1
ATOM 634 N N . ILE A 1 84 ? 2.684 -0.666 -1.010 1.00 94.38 84 ILE A N 1
ATOM 635 C CA . ILE A 1 84 ? 3.952 -0.448 -1.724 1.00 94.38 84 ILE A CA 1
ATOM 636 C C . ILE A 1 84 ? 3.798 0.602 -2.822 1.00 94.38 84 ILE A C 1
ATOM 638 O O . ILE A 1 84 ? 2.829 0.610 -3.574 1.00 94.38 84 ILE A O 1
ATOM 642 N N . TYR A 1 85 ? 4.811 1.446 -2.967 1.00 93.94 85 TYR A N 1
ATOM 643 C CA . TYR A 1 85 ? 5.066 2.157 -4.211 1.00 93.94 85 TYR A CA 1
ATOM 644 C C . TYR A 1 85 ? 6.489 1.841 -4.668 1.00 93.94 85 TYR A C 1
ATOM 646 O O . TYR A 1 85 ? 7.434 1.908 -3.885 1.00 93.94 85 TYR A O 1
ATOM 654 N N . TRP A 1 86 ? 6.670 1.459 -5.927 1.00 90.25 86 TRP A N 1
ATOM 655 C CA . TRP A 1 86 ? 7.979 1.126 -6.473 1.00 90.25 86 TRP A CA 1
ATOM 656 C C . TRP A 1 86 ? 8.309 2.052 -7.652 1.00 90.25 86 TRP A C 1
ATOM 658 O O . TRP A 1 86 ? 8.041 1.697 -8.805 1.00 90.25 86 TRP A O 1
ATOM 668 N N . PRO A 1 87 ? 8.952 3.208 -7.381 1.00 86.38 87 PRO A N 1
ATOM 669 C CA . PRO A 1 87 ? 9.277 4.213 -8.389 1.00 86.38 87 PRO A CA 1
ATOM 670 C C . PRO A 1 87 ? 9.991 3.645 -9.620 1.00 86.38 87 PRO A C 1
ATOM 672 O O . PRO A 1 87 ? 10.740 2.662 -9.545 1.00 86.38 87 PRO A O 1
ATOM 675 N N . GLN A 1 88 ? 9.806 4.301 -10.767 1.00 82.56 88 GLN A N 1
ATOM 676 C CA . GLN A 1 88 ? 10.480 3.907 -12.003 1.00 82.56 88 GLN A CA 1
ATOM 677 C C . GLN A 1 88 ? 12.003 3.985 -11.834 1.00 82.56 88 GLN A C 1
ATOM 679 O O . GLN A 1 88 ? 12.533 4.967 -11.322 1.00 82.56 88 GLN A O 1
ATOM 684 N N . GLY A 1 89 ? 12.720 2.950 -12.274 1.00 78.00 89 GLY A N 1
ATOM 685 C CA . GLY A 1 89 ? 14.186 2.928 -12.254 1.00 78.00 89 GLY A CA 1
ATOM 686 C C . GLY A 1 89 ? 14.823 2.573 -10.905 1.00 78.00 89 GLY A C 1
ATOM 687 O O . GLY A 1 89 ? 16.021 2.288 -10.878 1.00 78.00 89 GLY A O 1
ATOM 688 N N . GLN A 1 90 ? 14.059 2.500 -9.810 1.00 78.75 90 GLN A N 1
ATOM 689 C CA . GLN A 1 90 ? 14.573 1.962 -8.550 1.00 78.75 90 GLN A CA 1
ATOM 690 C C . GLN A 1 90 ? 14.710 0.436 -8.666 1.00 78.75 90 GLN A C 1
ATOM 692 O O . GLN A 1 90 ? 13.801 -0.249 -9.135 1.00 78.75 90 GLN A O 1
ATOM 697 N N . LYS A 1 91 ? 15.847 -0.122 -8.239 1.00 78.06 91 LYS A N 1
ATOM 698 C CA . LYS A 1 91 ? 15.977 -1.570 -8.027 1.00 78.06 91 LYS A CA 1
ATOM 699 C C . LYS A 1 91 ? 15.492 -1.890 -6.619 1.00 78.06 91 LYS A C 1
ATOM 701 O O . LYS A 1 91 ? 15.874 -1.200 -5.681 1.00 78.06 91 LYS A O 1
ATOM 706 N N . ARG A 1 92 ? 14.680 -2.930 -6.484 1.00 79.62 92 ARG A N 1
ATOM 707 C CA . ARG A 1 92 ? 14.151 -3.406 -5.207 1.00 79.62 92 ARG A CA 1
ATOM 708 C C . ARG A 1 92 ? 14.123 -4.924 -5.227 1.00 79.62 92 ARG A C 1
ATOM 710 O O . ARG A 1 92 ? 13.957 -5.507 -6.301 1.00 79.62 92 ARG A O 1
ATOM 717 N N . ASN A 1 93 ? 14.308 -5.534 -4.065 1.00 81.75 93 ASN A N 1
ATOM 718 C CA . ASN A 1 93 ? 14.175 -6.967 -3.889 1.00 81.75 93 ASN A CA 1
ATOM 719 C C . ASN A 1 93 ? 12.875 -7.246 -3.126 1.00 81.75 93 ASN A C 1
ATOM 721 O O . ASN A 1 93 ? 12.665 -6.708 -2.043 1.00 81.75 93 ASN A O 1
ATOM 725 N N . LEU A 1 94 ? 11.974 -8.050 -3.695 1.00 79.31 94 LEU A N 1
ATOM 726 C CA . LEU A 1 94 ? 10.767 -8.443 -2.967 1.00 79.31 94 LEU A CA 1
ATOM 727 C C . LEU A 1 94 ? 11.070 -9.382 -1.800 1.00 79.31 94 LEU A C 1
ATOM 729 O O . LEU A 1 94 ? 10.289 -9.409 -0.850 1.00 79.31 94 LEU A O 1
ATOM 733 N N . ASP A 1 95 ? 12.203 -10.090 -1.823 1.00 85.88 95 ASP A N 1
ATOM 734 C CA . ASP A 1 95 ? 12.616 -10.928 -0.697 1.00 85.88 95 ASP A CA 1
ATOM 735 C C . ASP A 1 95 ? 12.799 -10.119 0.593 1.00 85.88 95 ASP A C 1
ATOM 737 O O . ASP A 1 95 ? 12.653 -10.678 1.680 1.00 85.88 95 ASP A O 1
ATOM 741 N N . ASP A 1 96 ? 13.024 -8.802 0.499 1.00 87.88 96 ASP A N 1
ATOM 742 C CA . ASP A 1 96 ? 13.091 -7.907 1.660 1.00 87.88 96 ASP A CA 1
ATOM 743 C C . ASP A 1 96 ? 11.769 -7.912 2.454 1.00 87.88 96 ASP A C 1
ATOM 745 O O . ASP A 1 96 ? 11.753 -7.662 3.657 1.00 87.88 96 ASP A O 1
ATOM 749 N N . LEU A 1 97 ? 10.647 -8.244 1.803 1.00 90.06 97 LEU A N 1
ATOM 750 C CA . LEU A 1 97 ? 9.335 -8.355 2.441 1.00 90.06 97 LEU A CA 1
ATOM 751 C C . LEU A 1 97 ? 9.092 -9.720 3.082 1.00 90.06 97 LEU A C 1
ATOM 753 O O . LEU A 1 97 ? 8.153 -9.859 3.864 1.00 90.06 97 LEU A O 1
ATOM 757 N N . ARG A 1 98 ? 9.901 -10.736 2.762 1.00 91.44 98 ARG A N 1
ATOM 758 C CA . ARG A 1 98 ? 9.620 -12.139 3.092 1.00 91.44 98 ARG A CA 1
ATOM 759 C C . ARG A 1 98 ? 9.428 -12.373 4.588 1.00 91.44 98 ARG A C 1
ATOM 761 O O . ARG A 1 98 ? 8.561 -13.150 4.972 1.00 91.44 98 ARG A O 1
ATOM 768 N N . THR A 1 99 ? 10.200 -11.689 5.428 1.00 93.00 99 THR A N 1
ATOM 769 C CA . THR A 1 99 ? 10.107 -11.777 6.897 1.00 93.00 99 THR A CA 1
ATOM 770 C C . THR A 1 99 ? 8.832 -11.148 7.460 1.00 93.00 99 THR A C 1
ATOM 772 O O . THR A 1 99 ? 8.447 -11.448 8.589 1.00 93.00 99 THR A O 1
ATOM 775 N N . PHE A 1 100 ? 8.160 -10.301 6.681 1.00 94.75 100 PHE A N 1
ATOM 776 C CA . PHE A 1 100 ? 6.921 -9.635 7.065 1.00 94.75 100 PHE A CA 1
ATOM 777 C C . PHE A 1 100 ? 5.673 -10.369 6.573 1.00 94.75 100 PHE A C 1
ATOM 779 O O . PHE A 1 100 ? 4.580 -10.053 7.046 1.00 94.75 100 PHE A O 1
ATOM 786 N N . ILE A 1 101 ? 5.810 -11.342 5.667 1.00 94.19 101 ILE A N 1
ATOM 787 C CA . ILE A 1 101 ? 4.681 -12.115 5.148 1.00 94.19 101 ILE A CA 1
ATOM 788 C C . ILE A 1 101 ? 4.239 -13.152 6.181 1.00 94.19 101 ILE A C 1
ATOM 790 O O . ILE A 1 101 ? 4.971 -14.074 6.533 1.00 94.19 101 ILE A O 1
ATOM 794 N N . ILE A 1 102 ? 2.998 -13.008 6.630 1.00 93.44 102 ILE A N 1
ATOM 795 C CA . ILE A 1 102 ? 2.291 -13.942 7.512 1.00 93.44 102 ILE A CA 1
ATOM 796 C C . ILE A 1 102 ? 0.992 -14.416 6.853 1.00 93.44 102 ILE A C 1
ATOM 798 O O . ILE A 1 102 ? 0.544 -13.845 5.852 1.00 93.44 102 ILE A O 1
ATOM 802 N N . GLN A 1 103 ? 0.348 -15.435 7.424 1.00 92.62 103 GLN A N 1
ATOM 803 C CA . GLN A 1 103 ? -1.003 -15.819 7.011 1.00 92.62 103 GLN A CA 1
ATOM 804 C C . GLN A 1 103 ? -1.948 -14.607 7.094 1.00 92.62 103 GLN A C 1
ATOM 806 O O . GLN A 1 103 ? -1.943 -13.889 8.089 1.00 92.62 103 GLN A O 1
ATOM 811 N N . GLY A 1 104 ? -2.731 -14.370 6.037 1.00 94.31 104 GLY A N 1
ATOM 812 C CA . GLY A 1 104 ? -3.621 -13.204 5.948 1.00 94.31 104 GLY A CA 1
ATOM 813 C C . GLY A 1 104 ? -2.937 -11.913 5.484 1.00 94.31 104 GLY A C 1
ATOM 814 O O . GLY A 1 104 ? -3.524 -10.837 5.593 1.00 94.31 104 GLY A O 1
ATOM 815 N N . THR A 1 105 ? -1.706 -11.991 4.965 1.00 96.56 105 THR A N 1
ATOM 816 C CA . THR A 1 105 ? -1.035 -10.827 4.372 1.00 96.56 105 THR A CA 1
ATOM 817 C C . THR A 1 105 ? -1.620 -10.485 3.004 1.00 96.56 105 THR A C 1
ATOM 819 O O . THR A 1 105 ? -1.704 -11.336 2.122 1.00 96.56 105 THR A O 1
ATOM 822 N N . ILE A 1 106 ? -1.967 -9.215 2.819 1.00 95.88 106 ILE A N 1
ATOM 823 C CA . ILE A 1 106 ? -2.392 -8.611 1.561 1.00 95.88 106 ILE A CA 1
ATOM 824 C C . ILE A 1 106 ? -1.304 -7.626 1.144 1.00 95.88 106 ILE A C 1
ATOM 826 O O . ILE A 1 106 ? -1.054 -6.642 1.842 1.00 95.88 106 ILE A O 1
ATOM 830 N N . ILE A 1 107 ? -0.666 -7.882 0.004 1.00 94.38 107 ILE A N 1
ATOM 831 C CA . ILE A 1 107 ? 0.302 -6.965 -0.600 1.00 94.38 107 ILE A CA 1
ATOM 832 C C . ILE A 1 107 ? -0.403 -6.214 -1.723 1.00 94.38 107 ILE A C 1
ATOM 834 O O . ILE A 1 107 ? -0.985 -6.830 -2.613 1.00 94.38 107 ILE A O 1
ATOM 838 N N . ILE A 1 108 ? -0.364 -4.888 -1.677 1.00 94.06 108 ILE A N 1
ATOM 839 C CA . ILE A 1 108 ? -1.034 -4.035 -2.654 1.00 94.06 108 ILE A CA 1
ATOM 840 C C . ILE A 1 108 ? -0.232 -2.763 -2.889 1.00 94.06 108 ILE A C 1
ATOM 842 O O . ILE A 1 108 ? 0.405 -2.227 -1.983 1.00 94.06 108 ILE A O 1
ATOM 846 N N . GLY A 1 109 ? -0.253 -2.266 -4.116 1.00 93.12 109 GLY A N 1
ATOM 847 C CA . GLY A 1 109 ? 0.532 -1.100 -4.457 1.00 93.12 109 GLY A CA 1
ATOM 848 C C . GLY A 1 109 ? 0.748 -0.941 -5.944 1.00 93.12 109 GLY A C 1
ATOM 849 O O . GLY A 1 109 ? 0.278 -1.747 -6.746 1.00 93.12 109 GLY A O 1
ATOM 850 N N . ASP A 1 110 ? 1.512 0.085 -6.282 1.00 92.00 110 ASP A N 1
ATOM 851 C CA . ASP A 1 110 ? 2.011 0.287 -7.630 1.00 92.00 110 ASP A CA 1
ATOM 852 C C . ASP A 1 110 ? 3.471 -0.169 -7.691 1.00 92.00 110 ASP A C 1
ATOM 854 O O . ASP A 1 110 ? 4.377 0.451 -7.130 1.00 92.00 110 ASP A O 1
ATOM 858 N N . PHE A 1 111 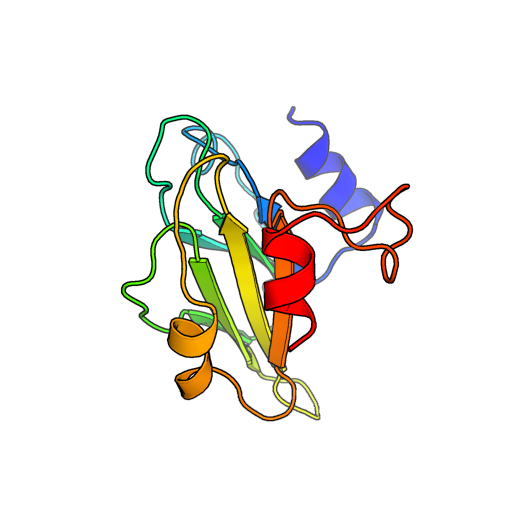? 3.683 -1.300 -8.361 1.00 90.19 111 PHE A N 1
ATOM 859 C CA . PHE A 1 111 ? 4.999 -1.900 -8.565 1.00 90.19 111 PHE A CA 1
ATOM 860 C C . PHE A 1 111 ? 5.705 -1.346 -9.811 1.00 90.19 111 PHE A C 1
ATOM 862 O O . PHE A 1 111 ? 6.818 -1.781 -10.107 1.00 90.19 111 PHE A O 1
ATOM 869 N N . ASN A 1 112 ? 5.064 -0.430 -10.545 1.00 90.00 112 ASN A N 1
ATOM 870 C CA . ASN A 1 112 ? 5.521 0.212 -11.774 1.00 90.00 112 ASN A CA 1
ATOM 871 C C . ASN A 1 112 ? 6.178 -0.766 -12.757 1.00 90.00 112 ASN A C 1
ATOM 873 O O . ASN A 1 112 ? 7.333 -0.626 -13.181 1.00 90.00 112 ASN A O 1
ATOM 877 N N . THR A 1 113 ? 5.445 -1.830 -13.040 1.00 88.75 113 THR A N 1
ATOM 878 C CA . THR A 1 113 ? 5.860 -2.908 -13.923 1.00 88.75 113 THR A CA 1
ATOM 879 C C . THR A 1 113 ? 4.680 -3.342 -14.778 1.00 88.75 113 THR A C 1
ATOM 881 O O . THR A 1 113 ? 3.555 -2.900 -14.565 1.00 88.75 113 THR A O 1
ATOM 884 N N . SER A 1 114 ? 4.939 -4.154 -15.792 1.00 90.56 114 SER A N 1
ATOM 885 C CA . SER A 1 114 ? 3.936 -4.801 -16.626 1.00 90.56 114 SER A CA 1
ATOM 886 C C . SER A 1 114 ? 4.043 -6.316 -16.475 1.00 90.56 114 SER A C 1
ATOM 888 O O . SER A 1 114 ? 5.139 -6.876 -16.557 1.00 90.56 114 SER A O 1
ATOM 890 N N . LEU A 1 115 ? 2.901 -6.969 -16.277 1.00 91.75 115 LEU A N 1
ATOM 891 C CA . LEU A 1 115 ? 2.740 -8.407 -16.087 1.00 91.75 115 LEU A CA 1
ATOM 892 C C . LEU A 1 115 ? 1.451 -8.844 -16.799 1.00 91.75 115 LEU A C 1
ATOM 894 O O . LEU A 1 115 ? 0.421 -8.184 -16.702 1.00 91.75 115 LEU A O 1
ATOM 898 N N . GLU A 1 116 ? 1.474 -9.919 -17.568 1.00 92.81 116 GLU A N 1
ATOM 899 C CA . GLU A 1 116 ? 0.285 -10.338 -18.328 1.00 92.81 116 GLU A CA 1
ATOM 900 C C . GLU A 1 116 ? -0.842 -10.829 -17.404 1.00 92.81 116 GLU A C 1
ATOM 902 O O . GLU A 1 116 ? -2.015 -10.599 -17.684 1.00 92.81 116 GLU A O 1
ATOM 907 N N . GLU A 1 117 ? -0.500 -11.411 -16.254 1.00 90.25 117 GLU A N 1
ATOM 908 C CA . GLU A 1 117 ? -1.431 -11.961 -15.264 1.00 90.25 117 GLU A CA 1
ATOM 909 C C . GLU A 1 117 ? -2.365 -10.916 -14.633 1.00 90.25 117 GLU A C 1
ATOM 911 O O . GLU A 1 117 ? -3.466 -11.266 -14.211 1.00 90.25 117 GLU A O 1
ATOM 916 N N . TRP A 1 118 ? -1.976 -9.637 -14.593 1.00 89.50 118 TRP A N 1
ATOM 917 C CA . TRP A 1 118 ? -2.869 -8.537 -14.193 1.00 89.50 118 TRP A CA 1
ATOM 918 C C . TRP A 1 118 ? -3.396 -7.731 -15.395 1.00 89.50 118 TRP A C 1
ATOM 920 O O . TRP A 1 118 ? -3.809 -6.583 -15.248 1.00 89.50 118 TRP A O 1
ATOM 930 N N . ASN A 1 119 ? -3.381 -8.330 -16.593 1.00 92.06 119 ASN A N 1
ATOM 931 C CA . ASN A 1 119 ? -3.869 -7.777 -17.862 1.00 92.06 119 ASN A CA 1
ATOM 932 C C . ASN A 1 119 ? -3.028 -6.638 -18.471 1.00 92.06 119 ASN A C 1
ATOM 934 O O . ASN A 1 119 ? -3.571 -5.771 -19.160 1.00 92.06 119 ASN A O 1
ATOM 938 N N . SER A 1 120 ? -1.705 -6.618 -18.266 1.00 92.88 120 SER A N 1
ATOM 939 C CA . SER A 1 120 ? -0.842 -5.760 -19.095 1.00 92.88 120 SER A CA 1
ATOM 940 C C . SER A 1 120 ? -0.674 -6.340 -20.506 1.00 92.88 120 SER A C 1
ATOM 942 O O . SER A 1 120 ? -0.719 -7.559 -20.660 1.00 92.88 120 SER A O 1
ATOM 944 N N . PRO A 1 121 ? -0.395 -5.514 -21.536 1.00 94.12 121 PRO A N 1
ATOM 945 C CA . PRO A 1 121 ? -0.179 -6.004 -22.902 1.00 94.12 121 PRO A CA 1
ATOM 946 C C . PRO A 1 121 ? 1.011 -6.962 -23.065 1.00 94.12 121 PRO A C 1
ATOM 948 O O . PRO A 1 121 ? 1.053 -7.719 -24.029 1.00 94.12 121 PRO A O 1
ATOM 951 N N . SER A 1 122 ? 2.002 -6.881 -22.173 1.00 94.12 122 SER A N 1
ATOM 952 C CA . SER A 1 122 ? 3.184 -7.747 -22.164 1.00 94.12 122 SER A CA 1
ATOM 953 C C . SER A 1 122 ? 3.856 -7.736 -20.793 1.00 94.12 122 SER A C 1
ATOM 955 O O . SER A 1 122 ? 3.747 -6.743 -20.070 1.00 94.12 122 SER A O 1
ATOM 957 N N . SER A 1 123 ? 4.625 -8.778 -20.479 1.00 93.44 123 SER A N 1
ATOM 958 C CA . SER A 1 123 ? 5.418 -8.848 -19.245 1.00 93.44 123 SER A CA 1
ATOM 959 C C . SER A 1 123 ? 6.826 -8.262 -19.420 1.00 93.44 123 SER A C 1
ATOM 961 O O . SER A 1 123 ? 7.637 -8.778 -20.206 1.00 93.44 123 SER A O 1
ATOM 963 N N . ASP A 1 124 ? 7.151 -7.221 -18.650 1.00 90.06 124 ASP A N 1
ATOM 964 C CA . ASP A 1 124 ? 8.493 -6.631 -18.616 1.00 90.06 124 ASP A CA 1
ATOM 965 C C . ASP A 1 124 ? 9.452 -7.422 -17.696 1.00 90.06 124 ASP A C 1
ATOM 967 O O . ASP A 1 124 ? 9.093 -8.440 -17.099 1.00 90.06 124 ASP A O 1
ATOM 971 N N . LYS A 1 125 ? 10.716 -6.988 -17.593 1.00 86.81 125 LYS A N 1
ATOM 972 C CA . LYS A 1 125 ? 11.723 -7.666 -16.757 1.00 86.81 125 LYS A CA 1
ATOM 973 C C . LYS A 1 125 ? 11.358 -7.675 -15.266 1.00 86.81 125 LYS A C 1
ATOM 975 O O . LYS A 1 125 ? 11.643 -8.661 -14.597 1.00 86.81 125 LYS A O 1
ATOM 980 N N . ARG A 1 126 ? 10.783 -6.590 -14.741 1.00 83.56 126 ARG A N 1
ATOM 981 C CA . ARG A 1 126 ? 10.367 -6.485 -13.333 1.00 83.56 126 ARG A CA 1
ATOM 982 C C . ARG A 1 126 ? 9.154 -7.374 -13.073 1.00 83.56 126 ARG A C 1
ATOM 984 O O . ARG A 1 126 ? 9.120 -8.030 -12.043 1.00 83.56 126 ARG A O 1
ATOM 991 N N . GLY A 1 127 ? 8.235 -7.473 -14.029 1.00 84.75 127 GLY A N 1
ATOM 992 C CA . GLY A 1 127 ? 7.020 -8.271 -13.894 1.00 84.75 127 GLY A CA 1
ATOM 993 C C . GLY A 1 127 ? 7.359 -9.749 -13.794 1.00 84.75 127 GLY A C 1
ATOM 994 O O . GLY A 1 127 ? 6.827 -10.455 -12.948 1.00 84.75 127 GLY A O 1
ATOM 995 N N . ARG A 1 128 ? 8.341 -10.202 -14.581 1.00 85.19 128 ARG A N 1
ATOM 996 C CA . ARG A 1 128 ? 8.854 -11.577 -14.490 1.00 85.19 128 ARG A CA 1
ATOM 997 C C . ARG A 1 128 ? 9.461 -11.893 -13.123 1.00 85.19 128 ARG A C 1
ATOM 999 O O . ARG A 1 128 ? 9.253 -12.994 -12.643 1.00 85.19 128 ARG A O 1
ATOM 1006 N N . ILE A 1 129 ? 10.136 -10.930 -12.487 1.00 82.88 129 ILE A N 1
ATOM 1007 C CA . ILE A 1 129 ? 10.664 -11.094 -11.121 1.00 82.88 129 ILE A CA 1
ATOM 1008 C C . ILE A 1 129 ? 9.523 -11.215 -10.101 1.00 82.88 129 ILE A C 1
ATOM 1010 O O . ILE A 1 129 ? 9.663 -11.957 -9.144 1.00 82.88 129 ILE A O 1
ATOM 1014 N N . LEU A 1 130 ? 8.392 -10.523 -10.294 1.00 78.88 130 LEU A N 1
ATOM 1015 C CA . LEU A 1 130 ? 7.229 -10.655 -9.400 1.00 78.88 130 LEU A CA 1
ATOM 1016 C C . LEU A 1 130 ? 6.547 -12.030 -9.486 1.00 78.88 130 LEU A C 1
ATOM 1018 O O . LEU A 1 130 ? 5.781 -12.382 -8.593 1.00 78.88 130 LEU A O 1
ATOM 1022 N N . LYS A 1 131 ? 6.747 -12.751 -10.594 1.00 74.38 131 LYS A N 1
ATOM 1023 C CA . LYS A 1 131 ? 6.103 -14.040 -10.861 1.00 74.38 131 LYS A CA 1
ATOM 1024 C C . LYS A 1 131 ? 6.861 -15.227 -10.257 1.00 74.38 131 LYS A C 1
ATOM 1026 O O . LYS A 1 131 ? 6.239 -16.263 -10.028 1.00 74.38 131 LYS A O 1
ATOM 1031 N N . GLU A 1 132 ? 8.175 -15.097 -10.094 1.00 60.16 132 GLU A N 1
ATOM 1032 C CA . GLU A 1 132 ? 9.061 -16.122 -9.516 1.00 60.16 132 GLU A CA 1
ATOM 1033 C C . GLU A 1 132 ? 8.898 -16.220 -7.993 1.00 60.16 132 GLU A C 1
ATOM 1035 O O . GLU A 1 132 ? 8.903 -17.371 -7.496 1.00 60.16 132 GLU A O 1
#

Sequence (132 aa):
HLEVVNLVYKVDASISILTEVGELWNSFSLPNFNTFHQQGTNRC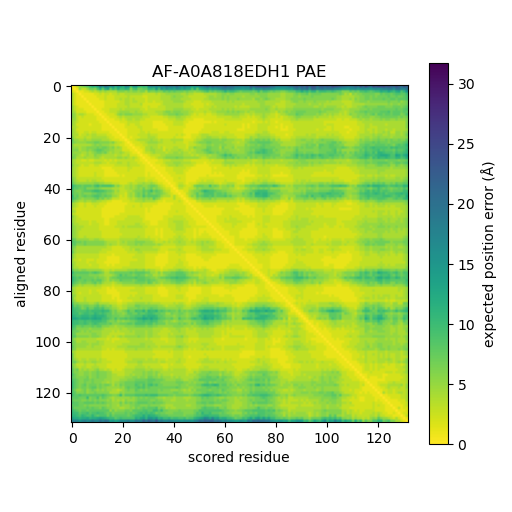GGVSIAVGKHLKATQVDVEIENTVIVDVSGLSDPIRIVGIYWPQGQKRNLDDLRTFIIQGTIIIGDFNTSLEEWNSPSSDKRGRILKE